Protein AF-A0A7S2BUI1-F1 (afdb_monomer_lite)

Foldseek 3Di:
DDDLVRLCVPDVLLVVLSVLLVLQVVQEDPVDDAQPLNVVSVVLSVCLVVVHPSVVLLAVSLLSSLLSLLSQLLQFDADPVRHTDGDPADLVDLVRPLPPPVSLVSLLVSLVVLVVCCVVVSHPPVSSQCSCAVRPQVSNVHDDVRSCVSSVPD

Organism: NCBI:txid236787

Radius of gyration: 16.09 Å; chains: 1; bounding box: 39×39×43 Å

Secondary structure (DSSP, 8-state):
---HHHHHTT-HHHHHHHHHHHHHHHHB-TTSPPPTTHHHHHHHHHHHHTT-GGGT-HHHHHHHHHHHHHHHHHHEEE-TTS-EEE----TT-GGGTTT-HHHHHHHHHHHHHHHHHHHTTSS-HHHHHHHIIIIIIGGGT--HHHHHHHTT--

Sequence (154 aa):
VKSLADVAAGNPLIAGAARTIEFTKKNLTPELAPPPSMAELEKYVKAAQEGGPEAEDVQTAGKLIYAVMCEQVTLYDQDQAGCMTPSSIDYTDPSSFQDDEAFKSRLKYVYNYGITMLGQGLISEGDLKEAVLGRLAAKCGKEGKDFDDWLEMA

pLDDT: mean 88.33, std 10.94, range [46.69, 96.81]

Structure (mmCIF, N/CA/C/O backbone):
data_AF-A0A7S2BUI1-F1
#
_entry.id   AF-A0A7S2BUI1-F1
#
loop_
_atom_site.group_PDB
_atom_site.id
_atom_site.type_symbol
_atom_site.label_atom_id
_atom_site.label_alt_id
_atom_site.label_comp_id
_atom_site.label_asym_id
_atom_site.label_entity_id
_atom_site.label_seq_id
_atom_site.pdbx_PDB_ins_code
_atom_site.Cartn_x
_atom_site.Cartn_y
_atom_site.Cartn_z
_atom_site.occupancy
_atom_site.B_iso_or_equiv
_atom_site.auth_seq_id
_atom_site.auth_comp_id
_atom_site.auth_asym_id
_atom_site.auth_atom_id
_atom_site.pdbx_PDB_model_num
ATOM 1 N N . VAL A 1 1 ? -10.020 19.167 20.349 1.00 51.31 1 VAL A N 1
ATOM 2 C CA . VAL A 1 1 ? -9.684 18.167 19.310 1.00 51.31 1 VAL A CA 1
ATOM 3 C C . VAL A 1 1 ? -8.747 17.165 19.959 1.00 51.31 1 VAL A C 1
ATOM 5 O O . VAL A 1 1 ? -7.772 17.611 20.552 1.00 51.31 1 VAL A O 1
ATOM 8 N N . LYS A 1 2 ? -9.094 15.873 19.982 1.00 50.31 2 LYS A N 1
ATOM 9 C CA . LYS A 1 2 ? -8.215 14.826 20.534 1.00 50.31 2 LYS A CA 1
ATOM 10 C C . LYS A 1 2 ? -6.941 14.745 19.686 1.00 50.31 2 LYS A C 1
ATOM 12 O O . LYS A 1 2 ? -7.021 14.933 18.474 1.00 50.31 2 LYS A O 1
ATOM 17 N N . SER A 1 3 ? -5.783 14.517 20.300 1.00 51.97 3 SER A N 1
ATOM 18 C CA . SER A 1 3 ? -4.543 14.332 19.537 1.00 51.97 3 SER A CA 1
ATOM 19 C C . SER A 1 3 ? -4.569 13.004 18.763 1.00 51.97 3 SER A C 1
ATOM 21 O O . SER A 1 3 ? -5.338 12.100 19.098 1.00 51.97 3 SER A O 1
ATOM 23 N N . LEU A 1 4 ? -3.704 12.854 17.748 1.00 49.69 4 LEU A N 1
ATOM 24 C CA . LEU A 1 4 ? -3.499 11.573 17.045 1.00 49.69 4 LEU A CA 1
ATOM 25 C C . LEU A 1 4 ? -3.171 10.433 18.030 1.00 49.69 4 LEU A C 1
ATOM 27 O O . LEU A 1 4 ? -3.647 9.312 17.855 1.00 49.69 4 LEU A O 1
ATOM 31 N N . ALA A 1 5 ? -2.451 10.744 19.113 1.00 48.66 5 ALA A N 1
ATOM 32 C CA . ALA A 1 5 ? -2.124 9.804 20.182 1.00 48.66 5 ALA A CA 1
ATOM 33 C C . ALA A 1 5 ? -3.344 9.403 21.041 1.00 48.66 5 ALA A C 1
ATOM 35 O O . ALA A 1 5 ? -3.463 8.241 21.423 1.00 48.66 5 ALA A O 1
ATOM 36 N N . ASP A 1 6 ? -4.283 10.320 21.300 1.00 46.69 6 ASP A N 1
ATOM 37 C CA . ASP A 1 6 ? -5.469 10.052 22.136 1.00 46.69 6 ASP A CA 1
ATOM 38 C C . ASP A 1 6 ? -6.507 9.164 21.436 1.00 46.69 6 ASP A C 1
ATOM 40 O O . ASP A 1 6 ? -7.272 8.454 22.088 1.00 46.69 6 ASP A O 1
ATOM 44 N N . VAL A 1 7 ? -6.553 9.198 20.102 1.00 50.47 7 VAL A N 1
ATOM 45 C CA . VAL A 1 7 ? -7.441 8.337 19.301 1.00 50.47 7 VAL A CA 1
ATOM 46 C C . VAL A 1 7 ? -6.797 6.981 19.021 1.00 50.47 7 VAL A C 1
ATOM 48 O O . VAL A 1 7 ? -7.489 5.960 19.011 1.00 50.47 7 VAL A O 1
ATOM 51 N N . ALA A 1 8 ? -5.464 6.939 18.933 1.00 49.88 8 ALA A N 1
ATOM 52 C CA . ALA A 1 8 ? -4.711 5.693 18.869 1.00 49.88 8 ALA A CA 1
ATOM 53 C C . ALA A 1 8 ? -4.912 4.789 20.104 1.00 49.88 8 ALA A C 1
ATOM 55 O O . ALA A 1 8 ? -4.756 3.573 20.005 1.00 49.88 8 ALA A O 1
ATOM 56 N N . ALA A 1 9 ? -5.298 5.364 21.247 1.00 52.28 9 ALA A N 1
ATOM 57 C CA . ALA A 1 9 ? -5.540 4.636 22.491 1.00 52.28 9 ALA A CA 1
ATOM 58 C C . ALA A 1 9 ? -6.876 3.858 22.532 1.00 52.28 9 ALA A C 1
ATOM 60 O O . ALA A 1 9 ? -7.047 3.023 23.416 1.00 52.28 9 ALA A O 1
ATOM 61 N N . GLY A 1 10 ? -7.817 4.112 21.607 1.00 62.28 10 GLY A N 1
ATOM 62 C CA . GLY A 1 10 ? -9.159 3.500 21.617 1.00 62.28 10 GLY A CA 1
ATOM 63 C C . GLY A 1 10 ? -9.445 2.499 20.492 1.00 62.28 10 GLY A C 1
ATOM 64 O O . GLY A 1 10 ? -10.236 1.582 20.692 1.00 62.28 10 GLY A O 1
ATOM 65 N N . ASN A 1 11 ? -8.800 2.642 19.327 1.00 73.25 11 ASN A N 1
ATOM 66 C CA . ASN A 1 11 ? -8.972 1.742 18.182 1.00 73.25 11 ASN A CA 1
ATOM 67 C C . ASN A 1 11 ? -7.614 1.518 17.471 1.00 73.25 11 ASN A C 1
ATOM 69 O O . ASN A 1 11 ? -7.099 2.440 16.824 1.00 73.25 11 ASN A O 1
ATOM 73 N N . PRO A 1 12 ? -7.026 0.305 17.556 1.00 75.88 12 PRO A N 1
ATOM 74 C CA . PRO A 1 12 ? -5.726 -0.019 16.961 1.00 75.88 12 PRO A CA 1
ATOM 75 C C . PRO A 1 12 ? -5.618 0.242 15.453 1.00 75.88 12 PRO A C 1
ATOM 77 O O . PRO A 1 12 ? -4.508 0.431 14.949 1.00 75.88 12 PRO A O 1
ATOM 80 N N . LEU A 1 13 ? -6.740 0.276 14.727 1.00 77.00 13 LEU A N 1
ATOM 81 C CA . LEU A 1 13 ? -6.755 0.528 13.286 1.00 77.00 13 LEU A CA 1
ATOM 82 C C . LEU A 1 13 ? -6.780 1.999 12.930 1.00 77.00 13 LEU A C 1
ATOM 84 O O . LEU A 1 13 ? -6.089 2.378 11.993 1.00 77.00 13 LEU A O 1
ATOM 88 N N . ILE A 1 14 ? -7.468 2.847 13.696 1.00 81.75 14 ILE A N 1
ATOM 89 C CA . ILE A 1 14 ? -7.326 4.301 13.527 1.00 81.75 14 ILE A CA 1
ATOM 90 C C . ILE A 1 14 ? -5.885 4.700 13.864 1.00 81.75 14 ILE A C 1
ATOM 92 O O . ILE A 1 14 ? -5.279 5.503 13.156 1.00 81.75 14 ILE A O 1
ATOM 96 N N . ALA A 1 15 ? -5.292 4.065 14.884 1.00 83.81 15 ALA A N 1
ATOM 97 C CA . ALA A 1 15 ? -3.862 4.180 15.164 1.00 83.81 15 ALA A CA 1
ATOM 98 C C . ALA A 1 15 ? -3.004 3.695 13.983 1.00 83.81 15 ALA A C 1
ATOM 100 O O . ALA A 1 15 ? -1.983 4.296 13.663 1.00 83.81 15 ALA A O 1
ATOM 101 N N . GLY A 1 16 ? -3.390 2.586 13.344 1.00 87.62 16 GLY A N 1
ATOM 102 C CA . GLY A 1 16 ? -2.766 2.074 12.123 1.00 87.62 16 GLY A CA 1
ATOM 103 C C . GLY A 1 16 ? -2.807 3.093 10.985 1.00 87.62 16 GLY A C 1
ATOM 104 O O . GLY A 1 16 ? -1.759 3.465 10.474 1.00 87.62 16 GLY A O 1
ATOM 105 N N . ALA A 1 17 ? -3.991 3.613 10.664 1.00 91.88 17 ALA A N 1
ATOM 106 C CA . ALA A 1 17 ? -4.225 4.616 9.631 1.00 91.88 17 ALA A CA 1
ATOM 107 C C . ALA A 1 17 ? -3.418 5.899 9.873 1.00 91.88 17 ALA A C 1
ATOM 109 O O . ALA A 1 17 ? -2.710 6.367 8.982 1.00 91.88 17 ALA A O 1
ATOM 110 N N . ALA A 1 18 ? -3.458 6.425 11.099 1.00 91.19 18 ALA A N 1
ATOM 111 C CA . ALA A 1 18 ? -2.657 7.570 11.518 1.00 91.19 18 ALA A CA 1
ATOM 112 C C . ALA A 1 18 ? -1.153 7.320 11.331 1.00 91.19 18 ALA A C 1
ATOM 114 O O . ALA A 1 18 ? -0.463 8.144 10.734 1.00 91.19 18 ALA A O 1
ATOM 115 N N . ARG A 1 19 ? -0.651 6.158 11.770 1.00 91.88 19 ARG A N 1
ATOM 116 C CA . ARG A 1 19 ? 0.760 5.778 11.594 1.00 91.88 19 ARG A CA 1
ATOM 117 C C . ARG A 1 19 ? 1.143 5.649 10.127 1.00 91.88 19 ARG A C 1
ATOM 119 O O . ARG A 1 19 ? 2.230 6.083 9.764 1.00 91.88 19 ARG A O 1
ATOM 126 N N . THR A 1 20 ? 0.270 5.104 9.285 1.00 94.06 20 THR A N 1
ATOM 127 C CA . THR A 1 20 ? 0.495 5.036 7.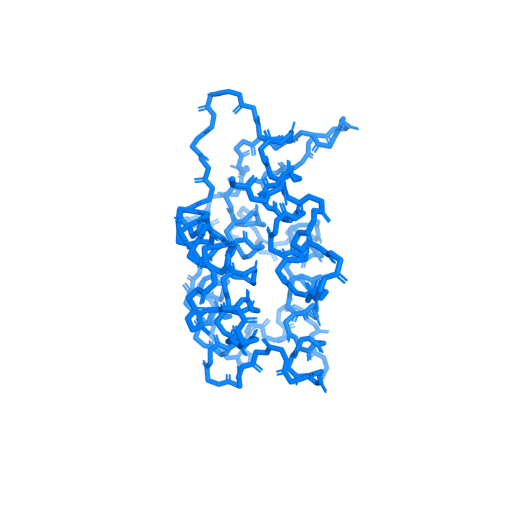836 1.00 94.06 20 THR A CA 1
ATOM 128 C C . THR A 1 20 ? 0.624 6.438 7.244 1.00 94.06 20 THR A C 1
ATOM 130 O O . THR A 1 20 ? 1.564 6.694 6.490 1.00 94.06 20 THR A O 1
ATOM 133 N N . ILE A 1 21 ? -0.254 7.375 7.625 1.00 94.38 21 ILE A N 1
ATOM 134 C CA . ILE A 1 21 ? -0.171 8.780 7.194 1.00 94.38 21 ILE A CA 1
ATOM 135 C C . ILE A 1 21 ? 1.159 9.397 7.640 1.00 94.38 21 ILE A C 1
ATOM 137 O O . ILE A 1 21 ? 1.889 9.946 6.816 1.00 94.38 21 ILE A O 1
ATOM 141 N N . GLU A 1 22 ? 1.493 9.300 8.927 1.00 94.00 22 GLU A N 1
ATOM 142 C CA . GLU A 1 22 ? 2.713 9.883 9.497 1.00 94.00 22 GLU A CA 1
ATOM 143 C C . GLU A 1 22 ? 3.980 9.304 8.868 1.00 94.00 22 GLU A C 1
ATOM 145 O O . GLU A 1 22 ? 4.866 10.058 8.467 1.00 94.00 22 GLU A O 1
ATOM 150 N N . PHE A 1 23 ? 4.051 7.977 8.733 1.00 92.44 23 PHE A N 1
ATOM 151 C CA . PHE A 1 23 ? 5.160 7.291 8.079 1.00 92.44 23 PHE A CA 1
ATOM 152 C C . PHE A 1 23 ? 5.327 7.775 6.640 1.00 92.44 23 PHE A C 1
ATOM 154 O O . PHE A 1 23 ? 6.436 8.099 6.224 1.00 92.44 23 PHE A O 1
ATOM 161 N N . THR A 1 24 ? 4.229 7.873 5.890 1.00 93.50 24 THR A N 1
ATOM 162 C CA . THR A 1 24 ? 4.273 8.345 4.505 1.00 93.50 24 THR A CA 1
ATOM 163 C C . THR A 1 24 ? 4.774 9.784 4.445 1.00 93.50 24 THR A C 1
ATOM 165 O O . THR A 1 24 ? 5.748 10.046 3.754 1.00 93.50 24 THR A O 1
ATOM 168 N N . LYS A 1 25 ? 4.196 10.712 5.223 1.00 93.19 25 LYS A N 1
ATOM 169 C CA . LYS A 1 25 ? 4.620 12.127 5.232 1.00 93.19 25 LYS A CA 1
ATOM 170 C C . LYS A 1 25 ? 6.072 12.310 5.641 1.00 93.19 25 LYS A C 1
ATOM 172 O O . LYS A 1 25 ? 6.744 13.186 5.115 1.00 93.19 25 LYS A O 1
ATOM 177 N N . LYS A 1 26 ? 6.539 11.515 6.605 1.00 93.25 26 LYS A N 1
ATOM 178 C CA . LYS A 1 26 ? 7.909 11.598 7.111 1.00 93.25 26 LYS A CA 1
ATOM 179 C C . LYS A 1 26 ? 8.934 11.185 6.056 1.00 93.25 26 LYS A C 1
ATOM 181 O O . LYS A 1 26 ? 10.015 11.761 6.026 1.00 93.25 26 LYS A O 1
ATOM 186 N N . ASN A 1 27 ? 8.608 10.176 5.251 1.00 92.75 27 ASN A N 1
ATOM 187 C CA . ASN A 1 27 ? 9.538 9.605 4.280 1.00 92.75 27 ASN A CA 1
ATOM 188 C C . ASN A 1 27 ? 9.325 10.142 2.857 1.00 92.75 27 ASN A C 1
ATOM 190 O O . ASN A 1 27 ? 10.172 9.918 2.000 1.00 92.75 27 ASN A O 1
ATOM 194 N N . LEU A 1 28 ? 8.231 10.856 2.587 1.00 92.19 28 LEU A N 1
ATOM 195 C CA . LEU A 1 28 ? 7.993 11.513 1.306 1.00 92.19 28 LEU A CA 1
ATOM 196 C C . LEU A 1 28 ? 8.870 12.765 1.184 1.00 92.19 28 LEU A C 1
ATOM 198 O O . LEU A 1 28 ? 8.834 13.651 2.041 1.00 92.19 28 LEU A O 1
ATOM 202 N N . THR A 1 29 ? 9.652 12.856 0.110 1.00 86.56 29 THR A N 1
ATOM 203 C CA . THR A 1 29 ? 10.426 14.071 -0.167 1.00 86.56 29 THR A CA 1
ATOM 204 C C . THR A 1 29 ? 9.493 15.220 -0.591 1.00 86.56 29 THR A C 1
ATOM 206 O O . THR A 1 29 ? 8.448 14.959 -1.188 1.00 86.56 29 THR A O 1
ATOM 209 N N . PRO A 1 30 ? 9.832 16.499 -0.313 1.00 83.94 30 PRO A N 1
ATOM 210 C CA . PRO A 1 30 ? 8.932 17.635 -0.564 1.00 83.94 30 PRO A CA 1
ATOM 211 C C . PRO A 1 30 ? 8.484 17.813 -2.022 1.00 83.94 30 PRO A C 1
ATOM 213 O O . PRO A 1 30 ? 7.460 18.439 -2.274 1.00 83.94 30 PRO A O 1
ATOM 216 N N . GLU A 1 31 ? 9.259 17.278 -2.964 1.00 87.62 31 GLU A N 1
ATOM 217 C CA . GLU A 1 31 ? 9.021 17.385 -4.407 1.00 87.62 31 GLU A CA 1
ATOM 218 C C . GLU A 1 31 ? 8.007 16.348 -4.922 1.00 87.62 31 GLU A C 1
ATOM 220 O O . GLU A 1 31 ? 7.540 16.443 -6.058 1.00 87.62 31 GLU A O 1
ATOM 225 N N . LEU A 1 32 ? 7.666 15.336 -4.116 1.00 92.25 32 LEU A N 1
ATOM 226 C CA . LEU A 1 32 ? 6.756 14.269 -4.521 1.00 92.25 32 LEU A CA 1
ATOM 227 C C . LEU A 1 32 ? 5.334 14.546 -4.057 1.00 92.25 32 LEU A C 1
ATOM 229 O O . LEU A 1 32 ? 5.076 14.896 -2.905 1.00 92.25 32 LEU A O 1
ATOM 233 N N . ALA A 1 33 ? 4.385 14.309 -4.960 1.00 93.25 33 ALA A N 1
ATOM 234 C CA . ALA A 1 33 ? 2.985 14.224 -4.582 1.00 93.25 33 ALA A CA 1
ATOM 235 C C . ALA A 1 33 ? 2.777 13.004 -3.668 1.00 93.25 33 ALA A C 1
ATOM 237 O O . ALA A 1 33 ? 3.398 11.969 -3.921 1.00 93.25 33 ALA A O 1
ATOM 238 N N . PRO A 1 34 ? 1.919 13.089 -2.636 1.00 94.06 34 PRO A N 1
ATOM 239 C CA . PRO A 1 34 ? 1.564 11.938 -1.812 1.00 94.06 34 PRO A CA 1
ATOM 240 C C . PRO A 1 34 ? 0.775 10.884 -2.609 1.00 94.06 34 PRO A C 1
ATOM 242 O O . PRO A 1 34 ? 0.171 11.227 -3.631 1.00 94.06 34 PRO A O 1
ATOM 245 N N . PRO A 1 35 ? 0.711 9.629 -2.118 1.00 95.12 35 PRO A N 1
ATOM 246 C CA . PRO A 1 35 ? -0.187 8.617 -2.664 1.00 95.12 35 PRO A CA 1
ATOM 247 C C . PRO A 1 35 ? -1.619 9.171 -2.809 1.00 95.12 35 PRO A C 1
ATOM 249 O O . PRO A 1 35 ? -2.132 9.743 -1.841 1.00 95.12 35 PRO A O 1
ATOM 252 N N . PRO A 1 36 ? -2.289 9.030 -3.967 1.00 94.88 36 PRO A N 1
ATOM 253 C CA . PRO A 1 36 ? -3.643 9.556 -4.168 1.00 94.88 36 PRO A CA 1
ATOM 254 C C . PRO A 1 36 ? -4.660 9.152 -3.085 1.00 94.88 36 PRO A C 1
ATOM 256 O O . PRO A 1 36 ? -5.459 9.981 -2.645 1.00 94.88 36 PRO A O 1
ATOM 259 N N . SER A 1 37 ? -4.593 7.914 -2.593 1.00 95.38 37 SER A N 1
ATOM 260 C CA . SER A 1 37 ? -5.476 7.378 -1.545 1.00 95.38 37 SER A CA 1
ATOM 261 C C . SER A 1 37 ? -5.197 7.968 -0.158 1.00 95.38 37 SER A C 1
ATOM 263 O O . SER A 1 37 ? -6.010 7.833 0.757 1.00 95.38 37 SER A O 1
ATOM 265 N N . MET A 1 38 ? -4.080 8.679 0.019 1.00 95.56 38 MET A N 1
ATOM 266 C CA . MET A 1 38 ? -3.725 9.316 1.287 1.00 95.56 38 MET A CA 1
ATOM 267 C C . MET A 1 38 ? -4.735 10.394 1.692 1.00 95.56 38 MET A C 1
ATOM 269 O O . MET A 1 38 ? -5.052 10.517 2.872 1.00 95.56 38 MET A O 1
ATOM 273 N N . ALA A 1 39 ? -5.291 11.137 0.731 1.00 96.81 39 ALA A N 1
ATOM 274 C CA . ALA A 1 39 ? -6.279 12.178 1.014 1.00 96.81 39 ALA A CA 1
ATOM 275 C C . ALA A 1 39 ? -7.585 11.605 1.597 1.00 96.81 39 ALA A C 1
ATOM 277 O O . ALA A 1 39 ? -8.214 12.226 2.455 1.00 96.81 39 ALA A O 1
ATOM 278 N N . GLU A 1 40 ? -8.003 10.422 1.145 1.00 96.31 40 GLU A N 1
ATOM 279 C CA . GLU A 1 40 ? -9.174 9.725 1.687 1.00 96.31 40 GLU A CA 1
ATOM 280 C C . GLU A 1 40 ? -8.881 9.137 3.069 1.00 96.31 40 GLU A C 1
ATOM 282 O O . GLU A 1 40 ? -9.696 9.293 3.979 1.00 96.31 40 GLU A O 1
ATOM 287 N N . LEU A 1 41 ? -7.688 8.565 3.266 1.00 95.56 41 LEU A N 1
ATOM 288 C CA . LEU A 1 41 ? -7.240 8.075 4.571 1.00 95.56 41 LEU A CA 1
ATOM 289 C C . LEU A 1 41 ? -7.185 9.201 5.619 1.00 95.56 41 LEU A C 1
ATOM 291 O O . LEU A 1 41 ? -7.616 9.014 6.755 1.00 95.56 41 LEU A O 1
ATOM 295 N N . GLU A 1 42 ? -6.718 10.394 5.244 1.00 95.25 42 GLU A N 1
ATOM 296 C CA . GLU A 1 42 ? -6.717 11.574 6.118 1.00 95.25 42 GLU A CA 1
ATOM 297 C C . GLU A 1 42 ? -8.127 12.030 6.498 1.00 95.25 42 GLU A C 1
ATOM 299 O O . GLU A 1 42 ? -8.383 12.332 7.667 1.00 95.25 42 GLU A O 1
ATOM 304 N N . LYS A 1 43 ? -9.053 12.063 5.530 1.00 94.88 43 LYS A N 1
ATOM 305 C CA . LYS A 1 43 ? -10.464 12.387 5.790 1.00 94.88 43 LYS A CA 1
ATOM 306 C C . LYS A 1 43 ? -11.092 11.377 6.745 1.00 94.88 43 LYS A C 1
ATOM 308 O O . LYS A 1 43 ? -11.742 11.795 7.699 1.00 94.88 43 LYS A O 1
ATOM 313 N N . TYR A 1 44 ? -10.849 10.086 6.519 1.00 93.94 44 TYR A N 1
ATOM 314 C CA . TYR A 1 44 ? -11.323 9.009 7.384 1.00 93.94 44 TYR A CA 1
ATOM 315 C C . TYR A 1 44 ? -10.804 9.174 8.817 1.00 93.94 44 TYR A C 1
ATOM 317 O O . TYR A 1 44 ? -11.594 9.213 9.758 1.00 93.94 44 TYR A O 1
ATOM 325 N N . VAL A 1 45 ? -9.488 9.355 8.997 1.00 92.06 45 VAL A N 1
ATOM 326 C CA . VAL A 1 45 ? -8.891 9.535 10.332 1.00 92.06 45 VAL A CA 1
ATOM 327 C C . VAL A 1 45 ? -9.476 10.760 11.027 1.00 92.06 45 VAL A C 1
ATOM 329 O O . VAL A 1 45 ? -9.813 10.681 12.206 1.00 92.06 45 VAL A O 1
ATOM 332 N N . LYS A 1 46 ? -9.648 11.876 10.313 1.00 91.44 46 LYS A N 1
ATOM 333 C CA . LYS A 1 46 ? -10.250 13.087 10.880 1.00 91.44 46 LYS A CA 1
ATOM 334 C C . LYS A 1 46 ? -11.696 12.852 11.335 1.00 91.44 46 LYS A C 1
ATOM 336 O O . LYS A 1 46 ? -12.030 13.209 12.462 1.00 91.44 46 LYS A O 1
ATOM 341 N N . ALA A 1 47 ? -12.534 12.238 10.501 1.00 90.31 47 ALA A N 1
ATOM 342 C CA . ALA A 1 47 ? -13.928 11.950 10.845 1.00 90.31 47 ALA A CA 1
ATOM 343 C C . ALA A 1 47 ? -14.032 11.005 12.055 1.00 90.31 47 ALA A C 1
ATOM 345 O O . ALA A 1 47 ? -14.779 11.261 13.003 1.00 90.31 47 ALA A O 1
ATOM 346 N N . ALA A 1 48 ? -13.186 9.974 12.091 1.00 88.25 48 ALA A N 1
ATOM 347 C CA . ALA A 1 48 ? -13.102 9.050 13.213 1.00 88.25 48 ALA A CA 1
ATOM 348 C C . ALA A 1 48 ? -12.659 9.752 14.517 1.00 88.25 48 ALA A C 1
ATOM 350 O O . ALA A 1 48 ? -13.187 9.476 15.595 1.00 88.25 48 ALA A O 1
ATOM 351 N N . GLN A 1 49 ? -11.733 10.715 14.436 1.00 84.38 49 GLN A N 1
ATOM 352 C CA . GLN A 1 49 ? -11.299 11.528 15.583 1.00 84.38 49 GLN A CA 1
ATOM 353 C C . GLN A 1 49 ? -12.396 12.454 16.125 1.00 84.38 49 GLN A C 1
ATOM 355 O O . GLN A 1 49 ? -12.404 12.771 17.319 1.00 84.38 49 GLN A O 1
ATOM 360 N N . GLU A 1 50 ? -13.312 12.885 15.262 1.00 87.88 50 GLU A N 1
ATOM 361 C CA . GLU A 1 50 ? -14.472 13.708 15.612 1.00 87.88 50 GLU A CA 1
ATOM 362 C C . GLU A 1 50 ? -15.627 12.877 16.209 1.00 87.88 50 GLU A C 1
ATOM 364 O O . GLU A 1 50 ? -16.617 13.448 16.664 1.00 87.88 50 GLU A O 1
ATOM 369 N N . GLY A 1 51 ? -15.474 11.548 16.296 1.00 81.88 51 GLY A N 1
ATOM 370 C CA . GLY A 1 51 ? -16.489 10.634 16.827 1.00 81.88 51 GLY A CA 1
ATOM 371 C C . GLY A 1 51 ? -17.570 10.265 15.811 1.00 81.88 51 GLY A C 1
ATOM 372 O O . GLY A 1 51 ? -18.671 9.895 16.212 1.00 81.88 51 GLY A O 1
ATOM 373 N N . GLY A 1 52 ? -17.273 10.402 14.514 1.00 81.88 52 GLY A N 1
ATOM 374 C CA . GLY A 1 52 ? -18.137 9.943 13.429 1.00 81.88 52 GLY A CA 1
ATOM 375 C C . GLY A 1 52 ? -18.242 8.412 13.344 1.00 81.88 52 GLY A C 1
ATOM 376 O O . GLY A 1 52 ? -17.483 7.702 14.014 1.00 81.88 52 GLY A O 1
ATOM 377 N N . PRO A 1 5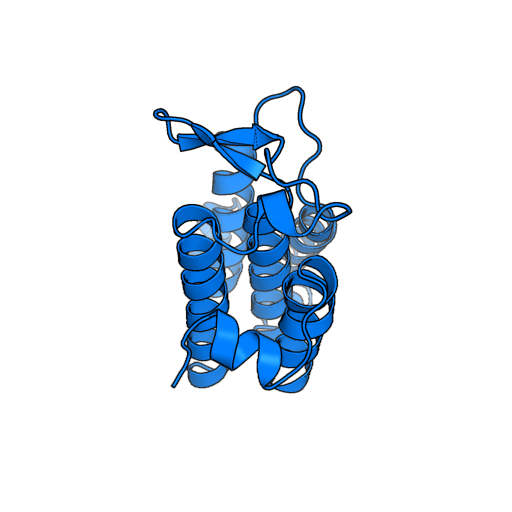3 ? -19.164 7.888 12.512 1.00 83.31 53 PRO A N 1
ATOM 378 C CA . PRO A 1 53 ? -19.345 6.445 12.306 1.00 83.31 53 PRO A CA 1
ATOM 379 C C . PRO A 1 53 ? -18.070 5.738 11.821 1.00 83.31 53 PRO A C 1
ATOM 381 O O . PRO A 1 53 ? -17.884 4.548 12.068 1.00 83.31 53 PRO A O 1
ATOM 384 N N . GLU A 1 54 ? -17.150 6.474 11.197 1.00 84.88 54 GLU A N 1
ATOM 385 C CA . GLU A 1 54 ? -15.839 5.991 10.772 1.00 84.88 54 GLU A CA 1
ATOM 386 C C . GLU A 1 54 ? -15.021 5.420 11.935 1.00 84.88 54 GLU A C 1
ATOM 388 O O . GLU A 1 54 ? -14.206 4.532 11.717 1.00 84.88 54 GLU A O 1
ATOM 393 N N . ALA A 1 55 ? -15.248 5.858 13.179 1.00 80.56 55 ALA A N 1
ATOM 394 C CA . ALA A 1 55 ? -14.534 5.331 14.343 1.00 80.56 55 ALA A CA 1
ATOM 395 C C . ALA A 1 55 ? -14.766 3.828 14.591 1.00 80.56 55 ALA A C 1
ATOM 397 O O . ALA A 1 55 ? -13.941 3.177 15.243 1.00 80.56 55 ALA A O 1
ATOM 398 N N . GLU A 1 56 ? -15.866 3.286 14.068 1.00 81.75 56 GLU A N 1
ATOM 399 C CA . GLU A 1 56 ? -16.260 1.880 14.191 1.00 81.75 56 GLU A CA 1
ATOM 400 C C . GLU A 1 56 ? -16.089 1.104 12.872 1.00 81.75 56 GLU A C 1
ATOM 402 O O . GLU A 1 56 ? -16.123 -0.128 12.870 1.00 81.75 56 GLU A O 1
ATOM 407 N N . ASP A 1 57 ? -15.841 1.795 11.754 1.00 87.31 57 ASP A N 1
ATOM 408 C CA . ASP A 1 57 ? -15.711 1.185 10.429 1.00 87.31 57 ASP A CA 1
ATOM 409 C C . ASP A 1 57 ? -14.286 0.680 10.160 1.00 87.31 57 ASP A C 1
ATOM 411 O O . ASP A 1 57 ? -13.463 1.298 9.477 1.00 87.31 57 ASP A O 1
ATOM 415 N N . VAL A 1 58 ? -14.007 -0.484 10.735 1.00 84.25 58 VAL A N 1
ATOM 416 C CA . VAL A 1 58 ? -12.738 -1.217 10.643 1.00 84.25 58 VAL A CA 1
ATOM 417 C C . VAL A 1 58 ? -12.356 -1.558 9.199 1.00 84.25 58 VAL A C 1
ATOM 419 O O . VAL A 1 58 ? -11.181 -1.456 8.839 1.00 84.25 58 VAL A O 1
ATOM 422 N N . GLN A 1 59 ? -13.321 -1.948 8.365 1.00 90.38 59 GLN A N 1
ATOM 423 C CA . GLN A 1 59 ? -13.035 -2.415 7.007 1.00 90.38 59 GLN A CA 1
ATOM 424 C C . GLN A 1 59 ? -12.659 -1.263 6.079 1.00 90.38 59 GLN A C 1
ATOM 426 O O . GLN A 1 59 ? -11.726 -1.399 5.285 1.00 90.38 59 GLN A O 1
ATOM 431 N N . THR A 1 60 ? -13.298 -0.100 6.234 1.00 92.56 60 THR A N 1
ATOM 432 C CA . THR A 1 60 ? -12.909 1.104 5.491 1.00 92.56 60 THR A CA 1
ATOM 433 C C . THR A 1 60 ? -11.503 1.569 5.872 1.00 92.56 60 THR A C 1
ATOM 435 O O . THR A 1 60 ? -10.717 1.893 4.978 1.00 92.56 60 THR A O 1
ATOM 438 N N . ALA A 1 61 ? -11.121 1.528 7.160 1.00 92.06 61 ALA A N 1
ATOM 439 C CA . ALA A 1 61 ? -9.732 1.800 7.556 1.00 92.06 61 ALA A CA 1
ATOM 440 C C . ALA A 1 61 ? -8.752 0.870 6.837 1.00 92.06 61 ALA A C 1
ATOM 442 O O . ALA A 1 61 ? -7.769 1.335 6.256 1.00 92.06 61 ALA A O 1
ATOM 443 N N . GLY A 1 62 ? -9.010 -0.440 6.870 1.00 94.00 62 GLY A N 1
ATOM 444 C CA . GLY A 1 62 ? -8.126 -1.419 6.252 1.00 94.00 62 GLY A CA 1
ATOM 445 C C . GLY A 1 62 ? -8.018 -1.242 4.740 1.00 94.00 62 GLY A C 1
ATOM 446 O O . GLY A 1 62 ? -6.906 -1.214 4.213 1.00 94.00 62 GLY A O 1
ATOM 447 N N . LYS A 1 63 ? -9.142 -1.016 4.051 1.00 95.38 63 LYS A N 1
ATOM 448 C CA . LYS A 1 63 ? -9.171 -0.694 2.616 1.00 95.38 63 LYS A CA 1
ATOM 449 C C . LYS A 1 63 ? -8.276 0.499 2.280 1.00 95.38 63 LYS A C 1
ATOM 451 O O . LYS A 1 63 ? -7.453 0.412 1.370 1.00 95.38 63 LYS A O 1
ATOM 456 N N . LEU A 1 64 ? -8.415 1.606 3.011 1.00 96.19 64 LEU A N 1
ATOM 457 C CA . LEU A 1 64 ? -7.673 2.839 2.736 1.00 96.19 64 LEU A CA 1
ATOM 458 C C . LEU A 1 64 ? -6.177 2.705 3.059 1.00 96.19 64 LEU A C 1
ATOM 460 O O . LEU A 1 64 ? -5.342 3.181 2.291 1.00 96.19 64 LEU A O 1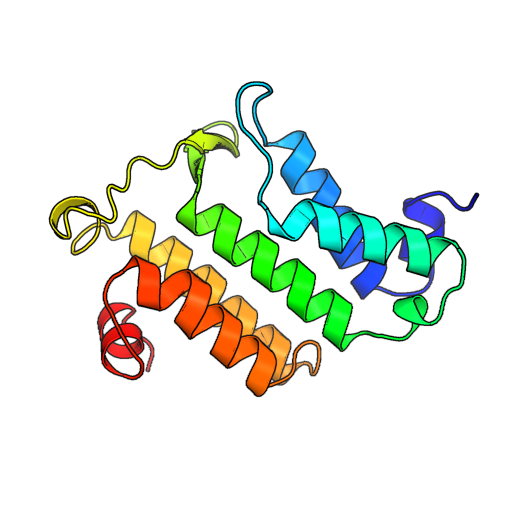
ATOM 464 N N . ILE A 1 65 ? -5.822 2.011 4.148 1.00 95.56 65 ILE A N 1
ATOM 465 C CA . ILE A 1 65 ? -4.422 1.678 4.462 1.00 95.56 65 ILE A CA 1
ATOM 466 C C . ILE A 1 65 ? -3.815 0.855 3.325 1.00 95.56 65 ILE A C 1
ATOM 468 O O . ILE A 1 65 ? -2.734 1.179 2.833 1.00 95.56 65 ILE A O 1
ATOM 472 N N . TYR A 1 66 ? -4.523 -0.184 2.882 1.00 96.56 66 TYR A N 1
ATOM 473 C CA . TYR A 1 66 ? -4.043 -1.071 1.832 1.00 96.56 66 TYR A CA 1
ATOM 474 C C . TYR A 1 66 ? -3.866 -0.348 0.492 1.00 96.56 66 TYR A C 1
ATOM 476 O O . TYR A 1 66 ? -2.861 -0.542 -0.192 1.00 96.56 66 TYR A O 1
ATOM 484 N N . ALA A 1 67 ? -4.797 0.544 0.145 1.00 96.12 67 ALA A N 1
ATOM 485 C CA . ALA A 1 67 ? -4.708 1.365 -1.057 1.00 96.12 67 ALA A CA 1
ATOM 486 C C . ALA A 1 67 ? -3.461 2.265 -1.052 1.00 96.12 67 ALA A C 1
ATOM 488 O O . ALA A 1 67 ? -2.747 2.312 -2.055 1.00 96.12 67 ALA A O 1
ATOM 489 N N . VAL A 1 68 ? -3.150 2.904 0.084 1.00 96.25 68 VAL A N 1
ATOM 490 C CA . VAL A 1 68 ? -1.919 3.695 0.247 1.00 96.25 68 VAL A CA 1
ATOM 491 C C . VAL A 1 68 ? -0.675 2.823 0.080 1.00 96.25 68 VAL A C 1
ATOM 493 O O . VAL A 1 68 ? 0.254 3.231 -0.610 1.00 96.25 68 VAL A O 1
ATOM 496 N N . MET A 1 69 ? -0.649 1.613 0.644 1.00 95.44 69 MET A N 1
ATOM 497 C CA . MET A 1 69 ? 0.492 0.699 0.483 1.00 95.44 69 MET A CA 1
ATOM 498 C C . MET A 1 69 ? 0.689 0.256 -0.973 1.00 95.44 69 MET A C 1
ATOM 500 O O . MET A 1 69 ? 1.822 0.213 -1.452 1.00 95.44 69 MET A O 1
ATOM 504 N N .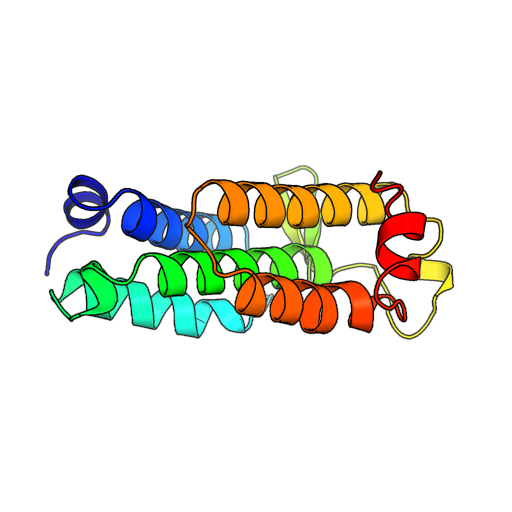 CYS A 1 70 ? -0.401 -0.029 -1.692 1.00 95.94 70 CYS A N 1
ATOM 505 C CA . CYS A 1 70 ? -0.351 -0.368 -3.116 1.00 95.94 70 CYS A CA 1
ATOM 506 C C . CYS A 1 70 ? 0.203 0.788 -3.958 1.00 95.94 70 CYS A C 1
ATOM 508 O O . CYS A 1 70 ? 1.020 0.590 -4.854 1.00 95.94 70 CYS A O 1
ATOM 510 N N . GLU A 1 71 ? -0.223 2.013 -3.668 1.00 94.94 71 GLU A N 1
ATOM 511 C CA . GLU A 1 71 ? 0.295 3.205 -4.338 1.00 94.94 71 GLU A CA 1
ATOM 512 C C . GLU A 1 71 ? 1.754 3.467 -3.971 1.00 94.94 71 GLU A C 1
ATOM 514 O O . GLU A 1 71 ? 2.542 3.819 -4.838 1.00 94.94 71 GLU A O 1
ATOM 519 N N . GLN A 1 72 ? 2.156 3.237 -2.722 1.00 94.44 72 GLN A N 1
ATOM 520 C CA . GLN A 1 72 ? 3.545 3.420 -2.313 1.00 94.44 72 GLN A CA 1
ATOM 521 C C . GLN A 1 72 ? 4.504 2.523 -3.087 1.00 94.44 72 GLN A C 1
ATOM 523 O O . GLN A 1 72 ? 5.515 3.010 -3.585 1.00 94.44 72 GLN A O 1
ATOM 528 N N . VAL A 1 73 ? 4.184 1.230 -3.202 1.00 94.00 73 VAL A N 1
ATOM 529 C CA . VAL A 1 73 ? 5.046 0.281 -3.919 1.00 94.00 73 VAL A CA 1
ATOM 530 C C . VAL A 1 73 ? 5.070 0.534 -5.424 1.00 94.00 73 VAL A C 1
ATOM 532 O O . VAL A 1 73 ? 6.054 0.198 -6.074 1.00 94.00 73 VAL A O 1
ATOM 535 N N . THR A 1 74 ? 4.012 1.131 -5.980 1.00 93.81 74 THR A N 1
ATOM 536 C CA . THR A 1 74 ? 3.918 1.367 -7.425 1.00 93.81 74 THR A CA 1
ATOM 537 C C . THR A 1 74 ? 4.417 2.739 -7.868 1.00 93.81 74 THR A C 1
ATOM 539 O O . THR A 1 74 ? 4.861 2.874 -9.005 1.00 93.81 74 THR A O 1
ATOM 542 N N . LEU A 1 75 ? 4.341 3.757 -7.009 1.00 93.88 75 LEU A N 1
ATOM 543 C CA . LEU A 1 75 ? 4.708 5.137 -7.343 1.00 93.88 75 LEU A CA 1
ATOM 544 C C . LEU A 1 75 ? 6.115 5.512 -6.884 1.00 93.88 75 LEU A C 1
ATOM 546 O O . LEU A 1 75 ? 6.697 6.441 -7.451 1.00 93.88 75 LEU A O 1
ATOM 550 N N . TYR A 1 76 ? 6.664 4.812 -5.887 1.00 94.56 76 TYR A N 1
ATOM 551 C CA . TYR A 1 76 ? 7.937 5.185 -5.282 1.00 94.56 76 TYR A CA 1
ATOM 552 C C . TYR A 1 76 ? 8.904 4.014 -5.122 1.00 94.56 76 TYR A C 1
ATOM 554 O O . TYR A 1 76 ? 8.524 2.873 -4.852 1.00 94.56 76 TYR A O 1
ATOM 562 N N . ASP A 1 77 ? 10.184 4.351 -5.203 1.00 92.31 77 ASP A N 1
ATOM 563 C CA . ASP A 1 77 ? 11.275 3.541 -4.676 1.00 92.31 77 ASP A CA 1
ATOM 564 C C . ASP A 1 77 ? 11.702 4.065 -3.299 1.00 92.31 77 ASP A C 1
ATOM 566 O O . ASP A 1 77 ? 11.241 5.117 -2.851 1.00 92.31 77 ASP A O 1
ATOM 570 N N . GLN A 1 78 ? 12.546 3.308 -2.599 1.00 89.31 78 GLN A N 1
ATOM 571 C CA . GLN A 1 78 ? 13.148 3.739 -1.338 1.00 89.31 78 GLN A CA 1
ATOM 572 C C . GLN A 1 78 ? 14.657 3.860 -1.503 1.00 89.31 78 GLN A C 1
ATOM 574 O O . GLN A 1 78 ? 15.314 2.928 -1.971 1.00 89.31 78 GLN A O 1
ATOM 579 N N . ASP A 1 79 ? 15.204 5.003 -1.100 1.00 88.31 79 ASP A N 1
ATOM 580 C CA . ASP A 1 79 ? 16.647 5.191 -1.025 1.00 88.31 79 ASP A CA 1
ATOM 581 C C . ASP A 1 79 ? 17.250 4.509 0.219 1.00 88.31 79 ASP A C 1
ATOM 583 O O . ASP A 1 79 ? 16.560 3.917 1.053 1.00 88.31 79 ASP A O 1
ATOM 587 N N . GLN A 1 80 ? 18.572 4.604 0.371 1.00 86.69 80 GLN A N 1
ATOM 588 C CA . GLN A 1 80 ? 19.287 4.008 1.507 1.00 86.69 80 GLN A CA 1
ATOM 589 C C . GLN A 1 80 ? 18.914 4.621 2.868 1.00 86.69 80 GLN A C 1
ATOM 591 O O . GLN A 1 80 ? 19.154 3.996 3.901 1.00 86.69 80 GLN A O 1
ATOM 596 N N . ALA A 1 81 ? 18.356 5.834 2.886 1.00 85.56 81 ALA A N 1
ATOM 597 C CA . ALA A 1 81 ? 17.883 6.502 4.094 1.00 85.56 81 ALA A CA 1
ATOM 598 C C . ALA A 1 81 ? 16.422 6.144 4.430 1.00 85.56 81 ALA A C 1
ATOM 600 O O . ALA A 1 81 ? 15.931 6.537 5.490 1.00 85.56 81 ALA A O 1
ATOM 601 N N . GLY A 1 82 ? 15.743 5.384 3.563 1.00 84.88 82 GLY A N 1
ATOM 602 C CA . GLY A 1 82 ? 14.327 5.040 3.684 1.00 84.88 82 GLY A CA 1
ATOM 603 C C . GLY A 1 82 ? 13.385 6.126 3.159 1.00 84.88 82 GLY A C 1
ATOM 604 O O . GLY A 1 82 ? 12.174 6.027 3.370 1.00 84.88 82 GLY A O 1
ATOM 605 N N . CYS A 1 83 ? 13.912 7.150 2.482 1.00 90.94 83 CYS A N 1
ATOM 606 C CA . CYS A 1 83 ? 13.110 8.187 1.847 1.00 90.94 83 CYS A CA 1
ATOM 607 C C . CYS A 1 83 ? 12.535 7.678 0.524 1.00 90.94 83 CYS A C 1
ATOM 609 O O . CYS A 1 83 ? 13.175 6.931 -0.216 1.00 90.94 83 CYS A O 1
ATOM 611 N N . MET A 1 84 ? 11.321 8.120 0.219 1.00 93.88 84 MET A N 1
ATOM 612 C CA . MET A 1 84 ? 10.637 7.811 -1.026 1.00 93.88 84 MET A CA 1
ATOM 613 C C . MET A 1 84 ? 11.192 8.675 -2.157 1.00 93.88 84 MET A C 1
ATOM 615 O O . MET A 1 84 ? 11.226 9.907 -2.062 1.00 93.88 84 MET A O 1
ATOM 619 N N . THR A 1 85 ? 11.587 8.018 -3.241 1.00 92.88 85 THR A N 1
ATOM 620 C CA . THR A 1 85 ? 11.986 8.631 -4.514 1.00 92.88 85 THR A CA 1
ATOM 621 C C . THR A 1 85 ? 10.986 8.237 -5.600 1.00 92.88 85 THR A C 1
ATOM 623 O O . THR A 1 85 ? 10.289 7.239 -5.420 1.00 92.88 85 THR A O 1
ATOM 626 N N . PRO A 1 86 ? 10.882 8.961 -6.731 1.00 93.25 86 PRO A N 1
ATOM 627 C CA . PRO A 1 86 ? 10.089 8.485 -7.864 1.00 93.25 86 PRO A CA 1
ATOM 628 C C . PRO A 1 86 ? 10.452 7.044 -8.217 1.00 93.25 86 PRO A C 1
ATOM 630 O O . PRO A 1 86 ? 11.635 6.697 -8.191 1.00 93.25 86 PRO A O 1
ATOM 633 N N . SER A 1 87 ? 9.452 6.220 -8.532 1.00 92.62 87 SER A N 1
ATOM 634 C CA . SER A 1 87 ? 9.722 4.872 -9.021 1.00 92.62 87 SER A CA 1
ATOM 635 C C . SER A 1 87 ? 10.503 4.931 -10.333 1.00 92.62 87 SER A C 1
ATOM 637 O O . SER A 1 87 ? 10.201 5.728 -11.222 1.00 92.62 87 SER A O 1
ATOM 639 N N . SER A 1 88 ? 11.508 4.072 -10.435 1.00 91.94 88 SER A N 1
ATOM 640 C CA . SER A 1 88 ? 12.280 3.826 -11.653 1.00 91.94 88 SER A CA 1
ATOM 641 C C . SER A 1 88 ? 11.556 2.922 -12.658 1.00 91.94 88 SER A C 1
ATOM 643 O O . SER A 1 88 ? 12.007 2.807 -13.796 1.00 91.94 88 SER A O 1
ATOM 645 N N . ILE A 1 89 ? 10.433 2.312 -12.262 1.00 93.44 89 ILE A N 1
ATOM 646 C CA . ILE A 1 89 ? 9.648 1.412 -13.107 1.00 93.44 89 ILE A CA 1
ATOM 647 C C . ILE A 1 89 ? 8.878 2.198 -14.170 1.00 93.44 89 ILE A C 1
ATOM 649 O O . ILE A 1 89 ? 8.078 3.085 -13.860 1.00 93.44 89 ILE A O 1
ATOM 653 N N . ASP A 1 90 ? 9.057 1.806 -15.431 1.00 91.88 90 ASP A N 1
ATOM 654 C CA . ASP A 1 90 ? 8.246 2.271 -16.550 1.00 91.88 90 ASP A CA 1
ATOM 655 C C . ASP A 1 90 ? 7.181 1.222 -16.888 1.00 91.88 90 ASP A C 1
ATOM 657 O O . ASP A 1 90 ? 7.417 0.262 -17.616 1.00 91.88 90 ASP A O 1
ATOM 661 N N . TYR A 1 91 ? 5.962 1.430 -16.396 1.00 90.06 91 TYR A N 1
ATOM 662 C CA . TYR A 1 91 ? 4.843 0.518 -16.653 1.00 90.06 91 TYR A CA 1
ATOM 663 C C . TYR A 1 91 ? 4.411 0.439 -18.129 1.00 90.06 91 TYR A C 1
ATOM 665 O O . TYR A 1 91 ? 3.568 -0.392 -18.465 1.00 90.06 91 TYR A O 1
ATOM 673 N N . THR A 1 92 ? 4.944 1.288 -19.015 1.00 90.62 92 THR A N 1
ATOM 674 C CA . THR A 1 92 ? 4.720 1.182 -20.466 1.00 90.62 92 THR A CA 1
ATOM 675 C C . THR A 1 92 ? 5.714 0.245 -21.160 1.00 90.62 92 THR A C 1
ATOM 677 O O . THR A 1 92 ? 5.438 -0.207 -22.272 1.00 90.62 92 THR A O 1
ATOM 680 N N . ASP A 1 93 ? 6.814 -0.109 -20.487 1.00 91.56 93 ASP A N 1
ATOM 681 C CA . ASP A 1 93 ? 7.835 -1.052 -20.944 1.00 91.56 93 ASP A CA 1
ATOM 682 C C . ASP A 1 93 ? 7.969 -2.225 -19.950 1.00 91.56 93 ASP A C 1
ATOM 684 O O . ASP A 1 93 ? 8.612 -2.087 -18.903 1.00 91.56 93 ASP A O 1
ATOM 688 N N . PRO A 1 94 ? 7.410 -3.410 -20.273 1.00 89.38 94 PRO A N 1
ATOM 689 C CA . PRO A 1 94 ? 7.501 -4.595 -19.422 1.00 89.38 94 PRO A CA 1
ATOM 690 C C . PRO A 1 94 ? 8.923 -4.991 -19.024 1.00 89.38 94 PRO A C 1
ATOM 692 O O . PRO A 1 94 ? 9.118 -5.553 -17.947 1.00 89.38 94 PRO A O 1
ATOM 695 N N . SER A 1 95 ? 9.928 -4.677 -19.848 1.00 90.62 95 SER A N 1
ATOM 696 C CA . SER A 1 95 ? 11.321 -5.014 -19.538 1.00 90.62 95 SER A CA 1
ATOM 697 C C . SER A 1 95 ? 11.870 -4.251 -18.327 1.00 90.62 95 SER A C 1
ATOM 699 O O . SER A 1 95 ? 12.840 -4.703 -17.721 1.00 90.62 95 SER A O 1
ATOM 701 N N . SER A 1 96 ? 11.222 -3.152 -17.920 1.00 91.56 96 SER A N 1
ATOM 702 C CA . SER A 1 96 ? 11.606 -2.383 -16.733 1.00 91.56 96 SER A CA 1
ATOM 703 C C . SER A 1 96 ? 11.249 -3.068 -15.409 1.00 91.56 96 SER A C 1
ATOM 705 O O . SER A 1 96 ? 11.854 -2.744 -14.392 1.00 91.56 96 SER A O 1
ATOM 707 N N . PHE A 1 97 ? 10.300 -4.016 -15.402 1.00 91.50 97 PHE A N 1
ATOM 708 C CA . PHE A 1 97 ? 9.822 -4.663 -14.170 1.00 91.50 97 PHE A CA 1
ATOM 709 C C . PHE A 1 97 ? 9.716 -6.189 -14.230 1.00 91.50 97 PHE A C 1
ATOM 711 O O . PHE A 1 97 ? 9.674 -6.830 -13.180 1.00 91.50 97 PHE A O 1
ATOM 718 N N . GLN A 1 98 ? 9.652 -6.797 -15.419 1.00 90.12 98 GLN A N 1
ATOM 719 C CA . GLN A 1 98 ? 9.384 -8.232 -15.575 1.00 90.12 98 GLN A CA 1
ATOM 720 C C . GLN A 1 98 ? 10.378 -9.113 -14.805 1.00 90.12 98 GLN A C 1
ATOM 722 O O . GLN A 1 98 ? 9.963 -10.117 -14.217 1.00 90.12 98 GLN A O 1
ATOM 727 N N . ASP A 1 99 ? 11.650 -8.719 -14.794 1.00 90.88 99 ASP A N 1
ATOM 728 C CA . ASP A 1 99 ? 12.762 -9.447 -14.174 1.00 90.88 99 ASP A CA 1
ATOM 729 C C . ASP A 1 99 ? 13.365 -8.687 -12.972 1.00 90.88 99 ASP A C 1
ATOM 731 O O . ASP A 1 99 ? 14.415 -9.065 -12.451 1.00 90.88 99 ASP A O 1
ATOM 735 N N . ASP A 1 100 ? 12.707 -7.616 -12.508 1.00 91.94 100 ASP A N 1
ATOM 736 C CA . ASP A 1 100 ? 13.125 -6.881 -11.311 1.00 91.94 100 ASP A CA 1
ATOM 737 C C . ASP A 1 100 ? 12.642 -7.607 -10.044 1.00 91.94 100 ASP A C 1
ATOM 739 O O . ASP A 1 100 ? 11.519 -7.434 -9.557 1.00 91.94 100 ASP A O 1
ATOM 743 N N . GLU A 1 101 ? 13.528 -8.425 -9.483 1.00 93.38 101 GLU A N 1
ATOM 744 C CA . GLU A 1 101 ? 13.268 -9.183 -8.258 1.00 93.38 101 GLU A CA 1
ATOM 745 C C . GLU A 1 101 ? 13.053 -8.295 -7.023 1.00 93.38 101 GLU A C 1
ATOM 747 O O . GLU A 1 101 ? 12.315 -8.672 -6.106 1.00 93.38 101 GLU A O 1
ATOM 752 N N . ALA A 1 102 ? 13.640 -7.095 -6.981 1.00 91.12 102 ALA A N 1
ATOM 753 C CA . ALA A 1 102 ? 13.425 -6.166 -5.876 1.00 91.12 102 ALA A CA 1
ATOM 754 C C . ALA A 1 102 ? 12.014 -5.568 -5.939 1.00 91.12 102 ALA A C 1
ATOM 756 O O . ALA A 1 102 ? 11.326 -5.479 -4.917 1.00 91.12 102 ALA A O 1
ATOM 757 N N . PHE A 1 103 ? 11.547 -5.200 -7.131 1.00 92.19 103 PHE A N 1
ATOM 758 C CA . PHE A 1 103 ? 10.174 -4.755 -7.346 1.00 92.19 103 PHE A CA 1
ATOM 759 C C . PHE A 1 103 ? 9.160 -5.865 -7.045 1.00 92.19 103 PHE A C 1
ATOM 761 O O . PHE A 1 103 ? 8.252 -5.650 -6.236 1.00 92.19 103 PHE A O 1
ATOM 768 N N . LYS A 1 104 ? 9.362 -7.078 -7.580 1.00 93.06 104 LYS A N 1
ATOM 769 C CA . LYS A 1 104 ? 8.523 -8.248 -7.260 1.00 93.06 104 LYS A CA 1
ATOM 770 C C . LYS A 1 104 ? 8.460 -8.509 -5.763 1.00 93.06 104 LYS A C 1
ATOM 772 O O . LYS A 1 104 ? 7.375 -8.700 -5.230 1.00 93.06 104 LYS A O 1
ATOM 777 N N . SER A 1 105 ? 9.594 -8.484 -5.062 1.00 93.19 105 SER A N 1
ATOM 778 C CA . SER A 1 105 ? 9.640 -8.707 -3.612 1.00 93.19 105 SER A CA 1
ATOM 779 C C . SER A 1 105 ? 8.784 -7.694 -2.840 1.00 93.19 105 SER A C 1
ATOM 781 O O . SER A 1 105 ? 8.009 -8.073 -1.957 1.00 93.19 105 SER A O 1
ATOM 783 N N . ARG A 1 106 ? 8.829 -6.409 -3.222 1.00 93.62 106 ARG A N 1
ATOM 784 C CA . ARG A 1 106 ? 7.962 -5.380 -2.626 1.00 93.62 106 ARG A CA 1
ATOM 785 C C . ARG A 1 106 ? 6.481 -5.629 -2.932 1.00 93.62 106 ARG A C 1
ATOM 787 O O . ARG A 1 106 ? 5.651 -5.501 -2.031 1.00 93.62 106 ARG A O 1
ATOM 794 N N . LEU A 1 107 ? 6.140 -6.027 -4.160 1.00 94.31 107 LEU A N 1
ATOM 795 C CA . LEU A 1 107 ? 4.765 -6.396 -4.518 1.00 94.31 107 LEU A CA 1
ATOM 796 C C . LEU A 1 107 ? 4.274 -7.619 -3.734 1.00 94.31 107 LEU A C 1
ATOM 798 O O . LEU A 1 107 ? 3.174 -7.574 -3.187 1.00 94.31 107 LEU A O 1
ATOM 802 N N . LYS A 1 108 ? 5.096 -8.670 -3.601 1.00 95.00 108 LYS A N 1
ATOM 803 C CA . LYS A 1 108 ? 4.796 -9.859 -2.782 1.00 95.00 108 LYS A CA 1
ATOM 804 C C . LYS A 1 108 ? 4.532 -9.475 -1.330 1.00 95.00 108 LYS A C 1
ATOM 806 O O . LYS A 1 108 ? 3.608 -10.007 -0.718 1.00 95.00 108 LYS A O 1
ATOM 811 N N . TYR A 1 109 ? 5.319 -8.557 -0.767 1.00 94.56 109 TYR A N 1
ATOM 812 C CA . TYR A 1 109 ? 5.092 -8.059 0.590 1.00 94.56 109 TYR A CA 1
ATOM 813 C C . TYR A 1 109 ? 3.713 -7.404 0.722 1.00 94.56 109 TYR A C 1
ATOM 815 O O . TYR A 1 109 ? 2.945 -7.779 1.609 1.00 94.56 109 TYR A O 1
ATOM 823 N N . VAL A 1 110 ? 3.370 -6.474 -0.176 1.00 95.62 110 VAL A N 1
ATOM 824 C CA . VAL A 1 110 ? 2.063 -5.798 -0.147 1.00 95.62 110 VAL A CA 1
ATOM 825 C C . VAL A 1 110 ? 0.930 -6.797 -0.384 1.00 95.62 110 VAL A C 1
ATOM 827 O O . VAL A 1 110 ? -0.050 -6.787 0.351 1.00 95.62 110 VAL A O 1
ATOM 830 N N . TYR A 1 111 ? 1.060 -7.720 -1.333 1.00 95.00 111 TYR A N 1
ATOM 831 C CA . TYR A 1 111 ? 0.061 -8.763 -1.567 1.00 95.00 111 TYR A CA 1
ATOM 832 C C . TYR A 1 111 ? -0.189 -9.606 -0.304 1.00 95.00 111 TYR A C 1
ATOM 834 O O . TYR A 1 111 ? -1.321 -9.695 0.172 1.00 95.00 111 TYR A O 1
ATOM 842 N N . ASN A 1 112 ? 0.872 -10.147 0.306 1.00 95.50 112 ASN A N 1
ATOM 843 C CA . ASN A 1 112 ? 0.780 -10.946 1.534 1.00 95.50 112 ASN A CA 1
ATOM 844 C C . ASN A 1 112 ? 0.208 -10.160 2.718 1.00 95.50 112 ASN A C 1
ATOM 846 O O . ASN A 1 112 ? -0.535 -10.710 3.538 1.00 95.50 112 ASN A O 1
ATOM 850 N N . TYR A 1 113 ? 0.532 -8.870 2.812 1.00 95.25 113 TYR A N 1
ATOM 851 C CA . TYR A 1 113 ? -0.047 -7.996 3.823 1.00 95.25 113 TYR A CA 1
ATOM 852 C C . TYR A 1 113 ? -1.568 -7.898 3.656 1.00 95.25 113 TYR A C 1
ATOM 854 O O . TYR A 1 113 ? -2.298 -8.070 4.629 1.00 95.25 113 TYR A O 1
ATOM 862 N N . GLY A 1 114 ? -2.055 -7.737 2.422 1.00 95.25 114 GLY A N 1
ATOM 863 C CA . GLY A 1 114 ? -3.486 -7.735 2.108 1.00 95.25 114 GLY A CA 1
ATOM 864 C C . GLY A 1 114 ? -4.186 -9.042 2.489 1.00 95.25 114 GLY A C 1
ATOM 865 O O . GLY A 1 114 ? -5.222 -9.017 3.152 1.00 95.25 114 GLY A O 1
ATOM 866 N N . ILE A 1 115 ? -3.583 -10.192 2.168 1.00 95.25 115 ILE A N 1
ATOM 867 C CA . ILE A 1 115 ? -4.0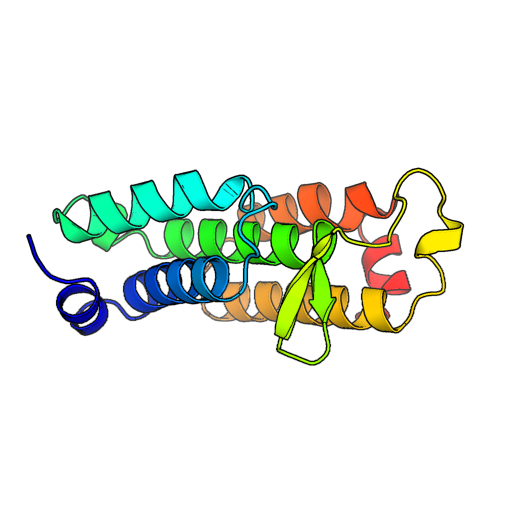96 -11.514 2.575 1.00 95.25 115 ILE A CA 1
ATOM 868 C C . ILE A 1 115 ? -4.151 -11.647 4.103 1.00 95.25 115 ILE A C 1
ATOM 870 O O . ILE A 1 115 ? -5.131 -12.148 4.656 1.00 95.25 115 ILE A O 1
ATOM 874 N N . THR A 1 116 ? -3.134 -11.144 4.807 1.00 94.88 116 THR A N 1
ATOM 875 C CA . THR A 1 116 ? -3.116 -11.126 6.278 1.00 94.88 116 THR A CA 1
ATOM 876 C C . THR A 1 116 ? -4.247 -10.260 6.835 1.00 94.88 116 THR A C 1
ATOM 878 O O . THR A 1 116 ? -4.934 -10.675 7.768 1.00 94.88 116 THR A O 1
ATOM 881 N N . MET A 1 117 ? -4.487 -9.083 6.247 1.00 93.94 117 MET A N 1
ATOM 882 C CA . MET A 1 117 ? -5.598 -8.207 6.630 1.00 93.94 117 MET A CA 1
ATOM 883 C C . MET A 1 117 ? -6.955 -8.878 6.411 1.00 93.94 117 MET A C 1
ATOM 885 O O . MET A 1 117 ? -7.827 -8.765 7.273 1.00 93.94 117 MET A O 1
ATOM 889 N N . LEU A 1 118 ? -7.126 -9.603 5.301 1.00 94.75 118 LEU A N 1
ATOM 890 C CA . LEU A 1 118 ? -8.344 -10.365 5.020 1.00 94.75 118 LEU A CA 1
ATOM 891 C C . LEU A 1 118 ? -8.568 -11.448 6.080 1.00 94.75 118 LEU A C 1
ATOM 893 O O . LEU A 1 118 ? -9.648 -11.526 6.660 1.00 94.75 118 LEU A O 1
ATOM 897 N N . GLY A 1 119 ? -7.534 -12.234 6.398 1.00 92.88 119 GLY A N 1
ATOM 898 C CA . GLY A 1 119 ? -7.605 -13.272 7.433 1.00 92.88 119 GLY A CA 1
ATOM 899 C C . GLY A 1 119 ? -7.916 -12.731 8.835 1.00 92.88 119 GLY A C 1
ATOM 900 O O . GLY A 1 119 ? -8.485 -13.442 9.660 1.00 92.88 119 GLY A O 1
ATOM 901 N N . GLN A 1 120 ? -7.586 -11.465 9.099 1.00 92.00 120 GLN A N 1
ATOM 902 C CA . GLN A 1 120 ? -7.899 -10.759 10.346 1.00 92.00 120 GLN A CA 1
ATOM 903 C C . GLN A 1 120 ? -9.245 -10.011 10.310 1.00 92.00 120 GLN A C 1
ATOM 905 O O . GLN A 1 120 ? -9.614 -9.380 11.299 1.00 92.00 120 GLN A O 1
ATOM 910 N N . GLY A 1 121 ? -9.983 -10.060 9.195 1.00 90.94 121 GLY A N 1
ATOM 911 C CA . GLY A 1 121 ? -11.260 -9.359 9.027 1.00 90.94 121 GLY A CA 1
ATOM 912 C C . GLY A 1 121 ? -11.137 -7.834 8.917 1.00 90.94 121 GLY A C 1
ATOM 913 O O . GLY A 1 121 ? -12.118 -7.125 9.131 1.00 90.94 121 GLY A O 1
ATOM 914 N N . LEU A 1 122 ? -9.941 -7.325 8.602 1.00 91.19 122 LEU A N 1
ATOM 915 C CA . LEU A 1 122 ? -9.640 -5.891 8.509 1.00 91.19 122 LEU A CA 1
ATOM 916 C C . LEU A 1 122 ? -9.958 -5.303 7.133 1.00 91.19 122 LEU A C 1
ATOM 918 O O . LEU A 1 122 ? -10.010 -4.091 6.981 1.00 91.19 122 LEU A O 1
ATOM 922 N N . ILE A 1 123 ? -10.140 -6.152 6.129 1.00 94.56 123 ILE A N 1
ATOM 923 C CA . ILE A 1 123 ? -10.550 -5.786 4.775 1.00 94.56 123 ILE A CA 1
ATOM 924 C C . ILE A 1 123 ? -11.473 -6.885 4.251 1.00 94.56 123 ILE A C 1
ATOM 926 O O . ILE A 1 123 ? -11.304 -8.056 4.603 1.00 94.56 123 ILE A O 1
ATOM 930 N N . SER A 1 124 ? -12.464 -6.519 3.441 1.00 94.88 124 SER A N 1
ATOM 931 C CA . SER A 1 124 ? -13.325 -7.502 2.785 1.00 94.88 124 SER A CA 1
ATOM 932 C C . SER A 1 124 ? -12.596 -8.173 1.613 1.00 94.88 124 SER A C 1
ATOM 934 O O . SER A 1 124 ? -11.682 -7.599 1.019 1.00 94.88 124 SER A O 1
ATOM 936 N N . GLU A 1 125 ? -13.011 -9.386 1.242 1.00 94.44 125 GLU A N 1
ATOM 937 C CA . GLU A 1 125 ? -12.461 -10.076 0.065 1.00 94.44 125 GLU A CA 1
ATOM 938 C C . GLU A 1 125 ? -12.678 -9.258 -1.219 1.00 94.44 125 GLU A C 1
ATOM 940 O O . GLU A 1 125 ? -11.782 -9.160 -2.056 1.00 94.44 125 GLU A O 1
ATOM 945 N N . GLY A 1 126 ? -13.851 -8.626 -1.349 1.00 95.25 126 GLY A N 1
ATOM 946 C CA . GLY A 1 126 ? -14.190 -7.782 -2.493 1.00 95.25 126 GLY A CA 1
ATOM 947 C C . GLY A 1 126 ? -13.264 -6.574 -2.621 1.00 95.25 126 GLY A C 1
ATOM 948 O O . GLY A 1 126 ? -12.703 -6.353 -3.693 1.00 95.25 126 GLY A O 1
ATOM 949 N N . ASP A 1 127 ? -13.045 -5.846 -1.523 1.00 94.62 127 ASP A N 1
ATOM 950 C CA . ASP A 1 127 ? -12.159 -4.676 -1.508 1.00 94.62 127 ASP A CA 1
ATOM 951 C C . ASP A 1 127 ? -10.695 -5.061 -1.745 1.00 94.62 127 ASP A C 1
ATOM 953 O O . ASP A 1 127 ? -9.982 -4.361 -2.467 1.00 94.62 127 ASP A O 1
ATOM 957 N N . LEU A 1 128 ? -10.240 -6.182 -1.171 1.00 94.19 128 LEU A N 1
ATOM 958 C CA . LEU A 1 128 ? -8.884 -6.676 -1.407 1.00 94.19 128 LEU A CA 1
ATOM 959 C C . LEU A 1 128 ? -8.687 -7.031 -2.882 1.00 94.19 128 LEU A C 1
ATOM 961 O O . LEU A 1 128 ? -7.703 -6.613 -3.493 1.00 94.19 128 LEU A O 1
ATOM 965 N N . LYS A 1 129 ? -9.632 -7.771 -3.468 1.00 92.12 129 LYS A N 1
ATOM 966 C CA . LYS A 1 129 ? -9.574 -8.168 -4.876 1.00 92.12 129 LYS A CA 1
ATOM 967 C C . LYS A 1 129 ? -9.576 -6.956 -5.804 1.00 92.12 129 LYS A C 1
ATOM 969 O O . LYS A 1 129 ? -8.791 -6.923 -6.749 1.00 92.12 129 LYS A O 1
ATOM 974 N N . GLU A 1 130 ? -10.418 -5.961 -5.532 1.00 91.56 130 GLU A N 1
ATOM 975 C CA . GLU A 1 130 ? -10.446 -4.703 -6.286 1.00 91.56 130 GLU A CA 1
ATOM 976 C C . GLU A 1 130 ? -9.093 -3.982 -6.214 1.00 91.56 130 GLU A C 1
ATOM 978 O O . GLU A 1 130 ? -8.555 -3.572 -7.244 1.00 91.56 130 GLU A O 1
ATOM 983 N N . ALA A 1 131 ? -8.505 -3.876 -5.020 1.00 91.19 131 ALA A N 1
ATOM 984 C CA . ALA A 1 131 ? -7.215 -3.225 -4.837 1.00 91.19 131 ALA A CA 1
ATOM 985 C C . ALA A 1 131 ? -6.080 -3.977 -5.547 1.00 91.19 131 ALA A C 1
ATOM 987 O O . ALA A 1 131 ? -5.310 -3.358 -6.279 1.00 91.19 131 ALA A O 1
ATOM 988 N N . VAL A 1 132 ? -5.992 -5.300 -5.398 1.00 91.06 132 VAL A N 1
ATOM 989 C CA . VAL A 1 132 ? -4.954 -6.111 -6.055 1.00 91.06 132 VAL A CA 1
ATOM 990 C C . VAL A 1 132 ? -5.076 -6.019 -7.573 1.00 91.06 132 VAL A C 1
ATOM 992 O O . VAL A 1 132 ? -4.096 -5.692 -8.242 1.00 91.06 132 VAL A O 1
ATOM 995 N N . LEU A 1 133 ? -6.268 -6.253 -8.128 1.00 88.19 133 LEU A N 1
ATOM 996 C CA . LEU A 1 133 ? -6.460 -6.252 -9.578 1.00 88.19 133 LEU A CA 1
ATOM 997 C C . LEU A 1 133 ? -6.288 -4.852 -10.170 1.00 88.19 133 LEU A C 1
ATOM 999 O O . LEU A 1 133 ? -5.569 -4.686 -11.150 1.00 88.19 133 LEU A O 1
ATOM 1003 N N . GLY A 1 134 ? -6.908 -3.840 -9.563 1.00 86.25 134 GLY A N 1
ATOM 1004 C CA . GLY A 1 134 ? -6.923 -2.481 -10.100 1.00 86.25 134 GLY A CA 1
ATOM 1005 C C . GLY A 1 134 ? -5.639 -1.691 -9.854 1.00 86.25 134 GLY A C 1
ATOM 1006 O O . GLY A 1 134 ? -5.302 -0.819 -10.654 1.00 86.25 134 GLY A O 1
ATOM 1007 N N . ARG A 1 135 ? -4.916 -1.964 -8.759 1.00 85.62 135 ARG A N 1
ATOM 1008 C CA . ARG A 1 135 ? -3.776 -1.134 -8.327 1.00 85.62 135 ARG A CA 1
ATOM 1009 C C . ARG A 1 135 ? -2.425 -1.822 -8.477 1.00 85.62 135 ARG A C 1
ATOM 1011 O O . ARG A 1 135 ? -1.447 -1.112 -8.679 1.00 85.62 135 ARG A O 1
ATOM 1018 N N . LEU A 1 136 ? -2.359 -3.155 -8.414 1.00 90.56 136 LEU A N 1
ATOM 1019 C CA . LEU A 1 136 ? -1.101 -3.901 -8.555 1.00 90.56 136 LEU A CA 1
ATOM 1020 C C . LEU A 1 136 ? -1.023 -4.640 -9.896 1.00 90.56 136 LEU A C 1
ATOM 1022 O O . LEU A 1 136 ? -0.135 -4.369 -10.704 1.00 90.56 136 LE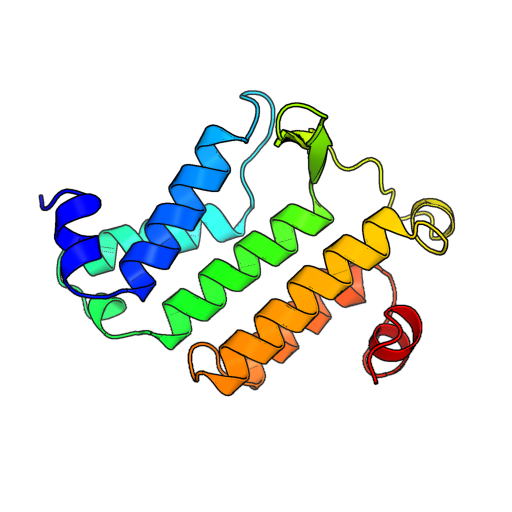U A O 1
ATOM 1026 N N . ALA A 1 137 ? -1.972 -5.540 -10.156 1.00 89.38 137 ALA A N 1
ATOM 1027 C CA . ALA A 1 137 ? -1.924 -6.442 -11.304 1.00 89.38 137 ALA A CA 1
ATOM 1028 C C . ALA A 1 137 ? -2.063 -5.681 -12.633 1.00 89.38 137 ALA A C 1
ATOM 1030 O O . ALA A 1 137 ? -1.213 -5.821 -13.516 1.00 89.38 137 ALA A O 1
ATOM 1031 N N . ALA A 1 138 ? -3.045 -4.774 -12.730 1.00 88.88 138 ALA A N 1
ATOM 1032 C CA . ALA A 1 138 ? -3.256 -3.942 -13.915 1.00 88.88 138 ALA A CA 1
ATOM 1033 C C . ALA A 1 138 ? -2.031 -3.085 -14.276 1.00 88.88 138 ALA A C 1
ATOM 1035 O O . ALA A 1 138 ? -1.746 -2.888 -15.455 1.00 88.88 138 ALA A O 1
ATOM 1036 N N . LYS A 1 139 ? -1.270 -2.607 -13.279 1.00 87.19 139 LYS A N 1
ATOM 1037 C CA . LYS A 1 139 ? -0.025 -1.856 -13.513 1.00 87.19 139 LYS A CA 1
ATOM 1038 C C . LYS A 1 139 ? 1.052 -2.719 -14.160 1.00 87.19 139 LYS A C 1
ATOM 1040 O O . LYS A 1 139 ? 1.784 -2.229 -15.006 1.00 87.19 139 LYS A O 1
ATOM 1045 N N . CYS A 1 140 ? 1.103 -3.998 -13.807 1.00 87.31 140 CYS A N 1
ATOM 1046 C CA . CYS A 1 140 ? 2.070 -4.951 -14.344 1.00 87.31 140 CYS A CA 1
ATOM 1047 C C . CYS A 1 140 ? 1.591 -5.621 -15.646 1.00 87.31 140 CYS A C 1
ATOM 1049 O O . CYS A 1 140 ? 2.259 -6.526 -16.143 1.00 87.31 140 CYS A O 1
ATOM 1051 N N . GLY A 1 141 ? 0.422 -5.237 -16.178 1.00 87.19 141 GLY A N 1
ATOM 1052 C CA . GLY A 1 141 ? -0.186 -5.897 -17.336 1.00 87.19 141 GLY A CA 1
ATOM 1053 C C . GLY A 1 141 ? -0.532 -7.369 -17.083 1.00 87.19 141 GLY A C 1
ATOM 1054 O O . GLY A 1 141 ? -0.518 -8.165 -18.020 1.00 87.19 141 GLY A O 1
ATOM 1055 N N . LYS A 1 142 ? -0.796 -7.738 -15.824 1.00 88.56 142 LYS A N 1
ATOM 1056 C CA . LYS A 1 142 ? -1.127 -9.105 -15.400 1.00 88.56 142 LYS A CA 1
ATOM 1057 C C . LYS A 1 142 ? -2.524 -9.165 -14.804 1.00 88.56 142 LYS A C 1
ATOM 1059 O O . LYS A 1 142 ? -3.016 -8.181 -14.259 1.00 88.56 142 LYS A O 1
ATOM 1064 N N . GLU A 1 143 ? -3.151 -10.335 -14.862 1.00 88.44 143 GLU A N 1
ATOM 1065 C CA . GLU A 1 143 ? -4.483 -10.555 -14.293 1.00 88.44 143 GLU A CA 1
ATOM 1066 C C . GLU A 1 143 ? -4.586 -11.904 -13.582 1.00 88.44 143 GLU A C 1
ATOM 1068 O O . GLU A 1 143 ? -4.042 -12.912 -14.040 1.00 88.44 143 GLU A O 1
ATOM 1073 N N . GLY A 1 144 ? -5.338 -11.921 -12.475 1.00 85.50 144 GLY A N 1
ATOM 1074 C CA . GLY A 1 144 ? -5.686 -13.132 -11.730 1.00 85.50 144 GLY A CA 1
ATOM 1075 C C . GLY A 1 144 ? -4.489 -14.055 -11.505 1.00 85.50 144 GLY A C 1
ATOM 1076 O O . GLY A 1 144 ? -3.464 -13.638 -10.974 1.00 85.50 144 GLY A O 1
ATOM 1077 N N . LYS A 1 145 ? -4.613 -15.295 -11.985 1.00 89.00 145 LYS A N 1
ATOM 1078 C CA . LYS A 1 145 ? -3.599 -16.335 -11.810 1.00 89.00 145 LYS A CA 1
ATOM 1079 C C . LYS A 1 145 ? -2.237 -15.996 -12.435 1.00 89.00 145 LYS A C 1
ATOM 1081 O O . LYS A 1 145 ? -1.227 -16.413 -11.888 1.00 89.00 145 LYS A O 1
ATOM 1086 N N . ASP A 1 146 ? -2.182 -15.242 -13.535 1.00 90.94 146 ASP A N 1
ATOM 1087 C CA . ASP A 1 146 ? -0.890 -14.842 -14.124 1.00 90.94 146 ASP A CA 1
ATOM 1088 C C . ASP A 1 146 ? -0.121 -13.899 -13.187 1.00 90.94 146 ASP A C 1
ATOM 1090 O O . ASP A 1 146 ? 1.103 -13.959 -13.098 1.00 90.94 146 ASP A O 1
ATOM 1094 N N . PHE A 1 147 ? -0.836 -13.052 -12.440 1.00 92.25 147 PHE A N 1
ATOM 1095 C CA . PHE A 1 147 ? -0.213 -12.203 -11.429 1.00 92.25 147 PHE A CA 1
ATOM 1096 C C . PHE A 1 147 ? 0.292 -13.024 -10.240 1.00 92.25 147 PHE A C 1
ATOM 1098 O O . PHE A 1 147 ? 1.426 -12.821 -9.809 1.00 92.25 147 PHE A O 1
ATOM 1105 N N . ASP A 1 148 ? -0.509 -13.980 -9.763 1.00 90.94 148 ASP A N 1
ATOM 1106 C CA . ASP A 1 148 ? -0.116 -14.882 -8.676 1.00 90.94 148 ASP A CA 1
ATOM 1107 C C . ASP A 1 148 ? 1.121 -15.714 -9.063 1.00 90.94 148 ASP A C 1
ATOM 1109 O O . ASP A 1 148 ? 2.097 -15.748 -8.315 1.00 90.94 148 ASP A O 1
ATOM 1113 N N . ASP A 1 149 ? 1.129 -16.306 -10.263 1.00 93.12 149 ASP A N 1
ATOM 1114 C CA . ASP A 1 149 ? 2.247 -17.112 -10.771 1.00 93.12 149 ASP A CA 1
ATOM 1115 C C . ASP A 1 149 ? 3.521 -16.274 -10.941 1.00 93.12 149 ASP A C 1
ATOM 1117 O O . ASP A 1 149 ? 4.610 -16.714 -10.573 1.00 93.12 149 ASP A O 1
ATOM 1121 N N . TRP A 1 150 ? 3.403 -15.044 -11.449 1.00 91.88 150 TRP A N 1
ATOM 1122 C CA . TRP A 1 150 ? 4.540 -14.129 -11.595 1.00 91.88 150 TRP A CA 1
ATOM 1123 C C . TRP A 1 150 ? 5.116 -13.672 -10.253 1.00 91.88 150 TRP A C 1
ATOM 1125 O O . TRP A 1 150 ? 6.328 -13.492 -10.119 1.00 91.88 150 TRP A O 1
ATOM 1135 N N . LEU A 1 151 ? 4.256 -13.507 -9.248 1.00 91.75 151 LEU A N 1
ATOM 1136 C CA . LEU A 1 151 ? 4.668 -13.256 -7.872 1.00 91.75 151 LEU A CA 1
ATOM 1137 C C . LEU A 1 151 ? 5.088 -14.540 -7.136 1.00 91.75 151 LEU A C 1
ATOM 1139 O O . LEU A 1 151 ? 5.498 -14.459 -5.979 1.00 91.75 151 LEU A O 1
ATOM 1143 N N . GLU A 1 152 ? 5.046 -15.709 -7.779 1.00 92.00 152 GLU A N 1
ATOM 1144 C CA . GLU A 1 152 ? 5.323 -17.020 -7.174 1.00 92.00 152 GLU A CA 1
ATOM 1145 C C . GLU A 1 152 ? 4.512 -17.247 -5.886 1.00 92.00 152 GLU A C 1
ATOM 1147 O O . GLU A 1 152 ? 5.012 -17.762 -4.882 1.00 92.00 152 GLU A O 1
ATOM 1152 N N . MET A 1 153 ? 3.259 -16.799 -5.903 1.00 83.19 153 MET A N 1
ATOM 1153 C CA . MET A 1 153 ? 2.307 -17.001 -4.823 1.00 83.19 153 MET A CA 1
ATOM 1154 C C . MET A 1 153 ? 1.682 -18.388 -4.987 1.00 83.19 153 MET A C 1
ATOM 1156 O O . MET A 1 153 ? 1.139 -18.708 -6.043 1.00 83.19 153 MET A O 1
ATOM 1160 N N . ALA A 1 154 ? 1.832 -19.226 -3.958 1.00 60.75 154 ALA A N 1
ATOM 1161 C CA . ALA A 1 154 ? 1.365 -20.614 -3.942 1.00 60.75 154 ALA A CA 1
ATOM 1162 C C . ALA A 1 154 ? -0.118 -20.743 -3.571 1.00 60.75 154 ALA A C 1
ATOM 1164 O O . ALA A 1 154 ? -0.566 -19.988 -2.676 1.00 60.75 154 ALA A O 1
#